Protein AF-K1XU33-F1 (afdb_monomer)

Nearest PDB structures (foldseek):
  3gw4-assembly1_A  TM=5.368E-01  e=1.038E-03  Deinococcus radiodurans R1 = ATCC 13939 = DSM 20539
  2dba-assembly1_A  TM=6.357E-01  e=1.363E-02  Homo sapiens
  8rsv-assembly2_B  TM=5.262E-01  e=7.711E-02  Bacillus phage phi3T
  7dkh-assembly2_E  TM=4.899E-01  e=1.204E-01  Saccharomyces cerevisiae S288C
  9e8q-assembly1_X  TM=5.279E-01  e=3.406E-01  Homo sapiens

Sequence (150 aa):
MNNYTESKKYFKEALKIKDITTYFRWKTLFYLSSICKSENKKNNVYTKLEERELKKKKNKSDGLYTREASEMIYRMGSIYKLNKNYKKARAAFELLLNESSNMDIIDGVCFHLGEICFILNNFVAAKQYFKQCLKHNPEHNKALELLNRC

Structure (mmCIF, N/CA/C/O backbone):
data_AF-K1XU33-F1
#
_entry.id   AF-K1XU33-F1
#
loop_
_atom_site.group_PDB
_atom_site.id
_atom_site.type_symbol
_atom_site.label_atom_id
_atom_site.label_alt_id
_atom_site.label_comp_id
_atom_site.label_asym_id
_atom_site.label_entity_id
_atom_site.label_seq_id
_atom_site.pdbx_PDB_ins_code
_atom_site.Cartn_x
_atom_site.Cartn_y
_atom_site.Cartn_z
_atom_site.occupancy
_atom_site.B_iso_or_equiv
_atom_site.auth_seq_id
_atom_site.auth_comp_id
_atom_site.auth_asym_id
_atom_site.auth_atom_id
_atom_site.pdbx_PDB_model_num
ATOM 1 N N . MET A 1 1 ? 25.659 17.319 1.777 1.00 45.59 1 MET A N 1
ATOM 2 C CA . MET A 1 1 ? 24.907 17.671 0.548 1.00 45.59 1 MET A CA 1
ATOM 3 C C . MET A 1 1 ? 25.310 16.873 -0.713 1.00 45.59 1 MET A C 1
ATOM 5 O O . MET A 1 1 ? 24.674 17.076 -1.735 1.00 45.59 1 MET A O 1
ATOM 9 N N . ASN A 1 2 ? 26.237 15.896 -0.663 1.00 52.75 2 ASN A N 1
ATOM 10 C CA . ASN A 1 2 ? 26.773 15.215 -1.867 1.00 52.75 2 ASN A CA 1
ATOM 11 C C . ASN A 1 2 ? 26.164 13.847 -2.248 1.00 52.75 2 ASN A C 1
ATOM 13 O O . ASN A 1 2 ? 26.495 13.318 -3.299 1.00 52.75 2 ASN A O 1
ATOM 17 N N . ASN A 1 3 ? 25.270 13.257 -1.448 1.00 57.12 3 ASN A N 1
ATOM 18 C CA . ASN A 1 3 ? 24.877 11.852 -1.661 1.00 57.12 3 ASN A CA 1
ATOM 19 C C . ASN A 1 3 ? 23.801 11.654 -2.759 1.00 57.12 3 ASN A C 1
ATOM 21 O O . ASN A 1 3 ? 23.720 10.610 -3.407 1.00 57.12 3 ASN A O 1
ATOM 25 N N . TYR A 1 4 ? 22.965 12.671 -3.005 1.00 60.97 4 TYR A N 1
ATOM 26 C CA . TYR A 1 4 ? 21.831 12.576 -3.938 1.00 60.97 4 TYR A CA 1
ATOM 27 C C . TYR A 1 4 ? 22.231 12.709 -5.411 1.00 60.97 4 TYR A C 1
ATOM 29 O O . TYR A 1 4 ? 21.635 12.061 -6.271 1.00 60.97 4 TYR A O 1
ATOM 37 N N . THR A 1 5 ? 23.237 13.529 -5.713 1.00 64.00 5 THR A N 1
ATOM 38 C CA . THR A 1 5 ? 23.755 13.743 -7.072 1.00 64.00 5 THR A CA 1
ATOM 39 C C . THR A 1 5 ? 24.447 12.495 -7.609 1.00 64.00 5 THR A C 1
ATOM 41 O O . THR A 1 5 ? 24.214 12.112 -8.757 1.00 64.00 5 THR A O 1
ATOM 44 N N . GLU A 1 6 ? 25.221 11.815 -6.765 1.00 70.12 6 GLU A N 1
ATOM 45 C CA . GLU A 1 6 ? 25.897 10.569 -7.120 1.00 70.12 6 GLU A CA 1
ATOM 46 C C . GLU A 1 6 ? 24.906 9.411 -7.274 1.00 70.12 6 GLU A C 1
ATOM 48 O O . GLU A 1 6 ? 24.864 8.767 -8.322 1.00 70.12 6 GLU A O 1
ATOM 53 N N . SER A 1 7 ? 23.998 9.237 -6.304 1.00 71.12 7 SER A N 1
ATOM 54 C CA . SER A 1 7 ? 22.915 8.244 -6.375 1.00 71.12 7 SER A CA 1
ATOM 55 C C . SER A 1 7 ? 22.093 8.387 -7.663 1.00 71.12 7 SER A C 1
ATOM 57 O O . SER A 1 7 ? 21.806 7.412 -8.357 1.00 71.12 7 SER A O 1
ATOM 59 N N . LYS A 1 8 ? 21.768 9.627 -8.050 1.00 75.00 8 LYS A N 1
ATOM 60 C CA . LYS A 1 8 ? 21.049 9.932 -9.294 1.00 75.00 8 LYS A CA 1
ATOM 61 C C . LYS A 1 8 ? 21.824 9.511 -10.543 1.00 75.00 8 LYS A C 1
ATOM 63 O O . LYS A 1 8 ? 21.199 9.063 -11.503 1.00 75.00 8 LYS A O 1
ATOM 68 N N . LYS A 1 9 ? 23.153 9.656 -10.558 1.00 78.56 9 LYS A N 1
ATOM 69 C CA . LYS A 1 9 ? 24.004 9.205 -11.669 1.00 78.56 9 LYS A CA 1
ATOM 70 C C . LYS A 1 9 ? 23.933 7.683 -11.805 1.00 78.56 9 LYS A C 1
ATOM 72 O O . LYS A 1 9 ? 23.611 7.209 -12.891 1.00 78.56 9 LYS A O 1
ATOM 77 N N . TYR A 1 10 ? 24.109 6.941 -10.711 1.00 78.62 10 TYR A N 1
ATOM 78 C CA . TYR A 1 10 ? 24.035 5.474 -10.725 1.00 78.62 10 TYR A CA 1
ATOM 79 C C . TYR A 1 10 ? 22.675 4.957 -11.199 1.00 78.62 10 TYR A C 1
ATOM 81 O O . TYR A 1 10 ? 22.613 4.068 -12.044 1.00 78.62 10 TYR A O 1
ATOM 89 N N . PHE A 1 11 ? 21.576 5.566 -10.748 1.00 80.38 11 PHE A N 1
ATOM 90 C CA . PHE A 1 11 ? 20.245 5.193 -11.226 1.00 80.38 11 PHE A CA 1
ATOM 91 C C . PHE A 1 11 ? 20.043 5.493 -12.721 1.00 80.38 11 PHE A C 1
ATOM 93 O O . PHE A 1 11 ? 19.434 4.701 -13.436 1.00 80.38 11 PHE A O 1
ATOM 100 N N . LYS A 1 12 ? 20.570 6.610 -13.241 1.00 80.31 12 LYS A N 1
ATOM 101 C CA . LYS A 1 12 ? 20.502 6.886 -14.686 1.00 80.31 12 LYS A CA 1
ATOM 102 C C . LYS A 1 12 ? 21.286 5.864 -15.505 1.00 80.31 12 LYS A C 1
ATOM 104 O O . LYS A 1 12 ? 20.793 5.448 -16.548 1.00 80.31 12 LYS A O 1
ATOM 109 N N . GLU A 1 13 ? 22.470 5.468 -15.045 1.00 82.06 13 GLU A N 1
ATOM 110 C CA . GLU A 1 13 ? 23.269 4.432 -15.711 1.00 82.06 13 GLU A CA 1
ATOM 111 C C . GLU A 1 13 ? 22.575 3.065 -15.652 1.00 82.06 13 GLU A C 1
ATOM 113 O O . GLU A 1 13 ? 22.504 2.377 -16.667 1.00 82.06 13 GLU A O 1
ATOM 118 N N . ALA A 1 14 ? 21.948 2.713 -14.524 1.00 80.38 14 ALA A N 1
ATOM 119 C CA . ALA A 1 14 ? 21.186 1.471 -14.400 1.00 80.38 14 ALA A CA 1
ATOM 120 C C . ALA A 1 14 ? 20.058 1.364 -15.446 1.00 80.38 14 ALA A C 1
ATOM 122 O O . ALA A 1 14 ? 19.839 0.294 -16.007 1.00 80.38 14 ALA A O 1
ATOM 123 N N . LEU A 1 15 ? 19.387 2.472 -15.797 1.00 79.06 15 LEU A N 1
ATOM 124 C CA . LEU A 1 15 ? 18.358 2.471 -16.851 1.00 79.06 15 LEU A CA 1
ATOM 125 C C . LEU A 1 15 ? 18.887 2.186 -18.263 1.00 79.06 15 LEU A C 1
ATOM 127 O O . LEU A 1 15 ? 18.072 1.854 -19.134 1.00 79.06 15 LEU A O 1
ATOM 131 N N . LYS A 1 16 ? 20.197 2.344 -18.498 1.00 81.00 16 LYS A N 1
ATOM 132 C CA . LYS A 1 16 ? 20.850 2.057 -19.785 1.00 81.00 16 LYS A CA 1
ATOM 133 C C . LYS A 1 16 ? 21.214 0.581 -19.950 1.00 81.00 16 LYS A C 1
ATOM 135 O O . LYS A 1 16 ? 21.508 0.166 -21.067 1.00 81.00 16 LYS A O 1
ATOM 140 N N . ILE A 1 17 ? 21.200 -0.203 -18.871 1.00 83.75 17 ILE A N 1
ATOM 141 C CA . ILE A 1 17 ? 21.479 -1.640 -18.924 1.00 83.75 17 ILE A CA 1
ATOM 142 C C . ILE A 1 17 ? 20.386 -2.314 -19.762 1.00 83.75 17 ILE A C 1
ATOM 144 O O . ILE A 1 17 ? 19.199 -2.193 -19.456 1.00 83.75 17 ILE A O 1
ATOM 148 N N . LYS A 1 18 ? 20.796 -3.007 -20.832 1.00 72.94 18 LYS A N 1
ATOM 149 C CA . LYS A 1 18 ? 19.899 -3.590 -21.843 1.00 72.94 18 LYS A CA 1
ATOM 150 C C . LYS A 1 18 ? 18.947 -4.636 -21.249 1.00 72.94 18 LYS A C 1
ATOM 152 O O . LYS A 1 18 ? 17.766 -4.627 -21.578 1.00 72.94 18 LYS A O 1
ATOM 157 N N . ASP A 1 19 ? 19.444 -5.424 -20.297 1.00 77.56 19 ASP A N 1
ATOM 158 C CA . ASP A 1 19 ? 18.712 -6.515 -19.639 1.00 77.56 19 ASP A CA 1
ATOM 159 C C . ASP A 1 19 ? 18.255 -6.153 -18.218 1.00 77.56 19 ASP A C 1
ATOM 161 O O . ASP A 1 19 ? 18.102 -7.012 -17.347 1.00 77.56 19 ASP A O 1
ATOM 165 N N . ILE A 1 20 ? 18.045 -4.860 -17.940 1.00 78.06 20 ILE A N 1
ATOM 166 C CA . ILE A 1 20 ? 17.498 -4.462 -16.645 1.00 78.06 20 ILE A CA 1
ATOM 167 C C . ILE A 1 20 ? 16.102 -5.065 -16.473 1.00 78.06 20 ILE A C 1
ATOM 169 O O . ILE A 1 20 ? 15.173 -4.770 -17.229 1.00 78.06 20 ILE A O 1
ATOM 173 N N . THR A 1 21 ? 15.945 -5.906 -15.450 1.00 76.00 21 THR A N 1
ATOM 174 C CA . THR A 1 21 ? 14.640 -6.510 -15.158 1.00 76.00 21 THR A CA 1
ATOM 175 C C . THR A 1 21 ? 13.587 -5.424 -14.956 1.00 76.00 21 THR A C 1
ATOM 177 O O . THR A 1 21 ? 13.876 -4.325 -14.468 1.00 76.00 21 THR A O 1
ATOM 180 N N . THR A 1 22 ? 12.334 -5.737 -15.277 1.00 68.94 22 THR A N 1
ATOM 181 C CA . THR A 1 22 ? 11.228 -4.791 -15.106 1.00 68.94 22 THR A CA 1
ATOM 182 C C . THR A 1 22 ? 11.138 -4.270 -13.670 1.00 68.94 22 THR A C 1
ATOM 184 O O . THR A 1 22 ? 10.929 -3.074 -13.478 1.00 68.94 22 THR A O 1
ATOM 187 N N . TYR A 1 23 ? 11.392 -5.131 -12.677 1.00 67.44 23 TYR A N 1
ATOM 188 C CA . TYR A 1 23 ? 11.496 -4.756 -11.264 1.00 67.44 23 TYR A CA 1
ATOM 189 C C . TYR A 1 23 ? 12.546 -3.662 -11.033 1.00 67.44 23 TYR A C 1
ATOM 191 O O . TYR A 1 23 ? 12.242 -2.590 -10.503 1.00 67.44 23 TYR A O 1
ATOM 199 N N . PHE A 1 24 ? 13.788 -3.910 -11.463 1.00 69.31 24 PHE A N 1
ATOM 200 C CA . PHE A 1 24 ? 14.888 -2.968 -11.269 1.00 69.31 24 PHE A CA 1
ATOM 201 C C . PHE A 1 24 ? 14.671 -1.681 -12.059 1.00 69.31 24 PHE A C 1
ATOM 203 O O . PHE A 1 24 ? 14.986 -0.605 -11.552 1.00 69.31 24 PHE A O 1
ATOM 210 N N . ARG A 1 25 ? 14.065 -1.751 -13.247 1.00 77.50 25 ARG A N 1
ATOM 211 C CA . ARG A 1 25 ? 13.732 -0.575 -14.056 1.00 77.50 25 ARG A CA 1
ATOM 212 C C . ARG A 1 25 ? 12.724 0.322 -13.341 1.00 77.50 25 ARG A C 1
ATOM 214 O O . ARG A 1 25 ? 12.958 1.522 -13.221 1.00 77.50 25 ARG A O 1
ATOM 221 N N . TRP A 1 26 ? 11.656 -0.264 -12.806 1.00 69.81 26 TRP A N 1
ATOM 222 C CA . TRP A 1 26 ? 10.629 0.438 -12.034 1.00 69.81 26 TRP A CA 1
ATOM 223 C C . TRP A 1 26 ? 11.173 1.063 -10.758 1.00 69.81 26 TRP A C 1
ATOM 225 O O . TRP A 1 26 ? 10.960 2.245 -10.500 1.00 69.81 26 TRP A O 1
ATOM 235 N N . LYS A 1 27 ? 11.946 0.293 -9.993 1.00 70.62 27 LYS A N 1
ATOM 236 C CA . LYS A 1 27 ? 12.602 0.767 -8.772 1.00 70.62 27 LYS A CA 1
ATOM 237 C C . LYS A 1 27 ? 13.557 1.931 -9.060 1.00 70.62 27 LYS A C 1
ATOM 239 O O . LYS A 1 27 ? 13.587 2.916 -8.329 1.00 70.62 27 LYS A O 1
ATOM 244 N N . THR A 1 28 ? 14.293 1.848 -10.163 1.00 75.94 28 THR A N 1
ATOM 245 C CA . THR A 1 28 ? 15.198 2.908 -10.619 1.00 75.94 28 THR A CA 1
ATOM 246 C C . THR A 1 28 ? 14.442 4.173 -11.032 1.00 75.94 28 THR A C 1
ATOM 248 O O . THR A 1 28 ? 14.813 5.271 -10.613 1.00 75.94 28 THR A O 1
ATOM 251 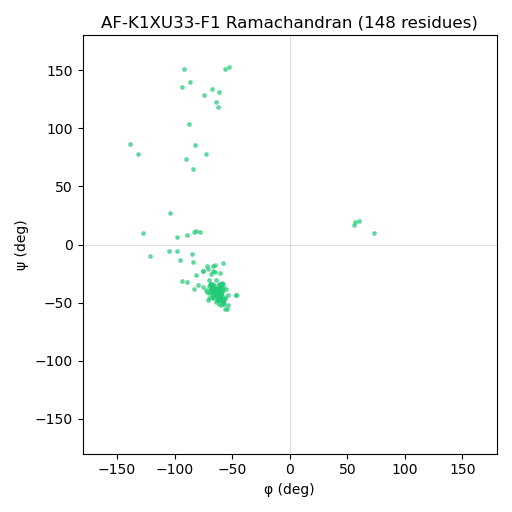N N . LEU A 1 29 ? 13.353 4.037 -11.799 1.00 78.56 29 LEU A N 1
ATOM 252 C CA . LEU A 1 29 ? 12.472 5.158 -12.147 1.00 78.56 29 LEU A CA 1
ATOM 253 C C . LEU A 1 29 ? 11.880 5.817 -10.891 1.00 78.56 29 LEU A C 1
ATOM 255 O O . LEU A 1 29 ? 11.967 7.039 -10.766 1.00 78.56 29 LEU A O 1
ATOM 259 N N . PHE A 1 30 ? 11.429 5.014 -9.925 1.00 73.50 30 PHE A N 1
ATOM 260 C CA . PHE A 1 30 ? 10.903 5.457 -8.630 1.00 73.50 30 PHE A CA 1
ATOM 261 C C . PHE A 1 30 ? 11.892 6.294 -7.828 1.00 73.50 30 PHE A C 1
ATOM 263 O O . PHE A 1 30 ? 11.555 7.384 -7.341 1.00 73.50 30 PHE A O 1
ATOM 270 N N . TYR A 1 31 ? 13.127 5.814 -7.681 1.00 75.31 31 TYR A N 1
ATOM 271 C CA . TYR A 1 31 ? 14.139 6.561 -6.945 1.00 75.31 31 TYR A CA 1
ATOM 272 C C . TYR A 1 31 ? 14.521 7.848 -7.676 1.00 75.31 31 TYR A C 1
ATOM 274 O O . TYR A 1 31 ? 14.605 8.900 -7.044 1.00 75.31 31 TYR A O 1
ATOM 282 N N . LEU A 1 32 ? 14.635 7.827 -9.006 1.00 75.81 32 LEU A N 1
ATOM 283 C CA . LEU A 1 32 ? 14.881 9.037 -9.799 1.00 75.81 32 LEU A CA 1
ATOM 284 C C . LEU A 1 32 ? 13.727 10.049 -9.717 1.00 75.81 32 LEU A C 1
ATOM 286 O O . LEU A 1 32 ? 13.964 11.259 -9.632 1.00 75.81 32 LEU A O 1
ATOM 290 N N . SER A 1 33 ? 12.485 9.565 -9.720 1.00 72.06 33 SER A N 1
ATOM 291 C CA . SER A 1 33 ? 11.254 10.339 -9.538 1.00 72.06 33 SER A CA 1
ATOM 292 C C . SER A 1 33 ? 11.244 11.031 -8.172 1.00 72.06 33 SER A C 1
ATOM 294 O O . SER A 1 33 ? 11.000 12.239 -8.082 1.00 72.06 33 SER A O 1
ATOM 296 N N . SER A 1 34 ? 11.613 10.297 -7.120 1.00 68.31 34 SER A N 1
ATOM 297 C CA . SER A 1 34 ? 11.713 10.799 -5.747 1.00 68.31 34 SER A CA 1
ATOM 298 C C . SER A 1 34 ? 12.838 11.829 -5.571 1.00 68.31 34 SER A C 1
ATOM 300 O O . SER A 1 34 ? 12.578 12.911 -5.046 1.00 68.31 34 SER A O 1
ATOM 302 N N . ILE A 1 35 ? 14.043 11.559 -6.094 1.00 71.81 35 ILE A N 1
ATOM 303 C CA . ILE A 1 35 ? 15.209 12.460 -6.000 1.00 71.81 35 ILE A CA 1
ATOM 304 C C . ILE A 1 35 ? 14.958 13.791 -6.727 1.00 71.81 35 ILE A C 1
ATOM 306 O O . ILE A 1 35 ? 15.259 14.864 -6.208 1.00 71.81 35 ILE A O 1
ATOM 310 N N . CYS A 1 36 ? 14.370 13.778 -7.925 1.00 66.38 36 CYS A N 1
ATOM 311 C CA . CYS A 1 36 ? 14.122 15.042 -8.632 1.00 66.38 36 CYS A CA 1
ATOM 312 C C . CYS A 1 36 ? 12.945 15.835 -8.041 1.00 66.38 36 CYS A C 1
ATOM 314 O O . CYS A 1 36 ? 12.885 17.049 -8.226 1.00 66.38 36 CYS A O 1
ATOM 316 N N . LYS A 1 37 ? 12.006 15.182 -7.339 1.00 64.19 37 LYS A N 1
ATOM 317 C 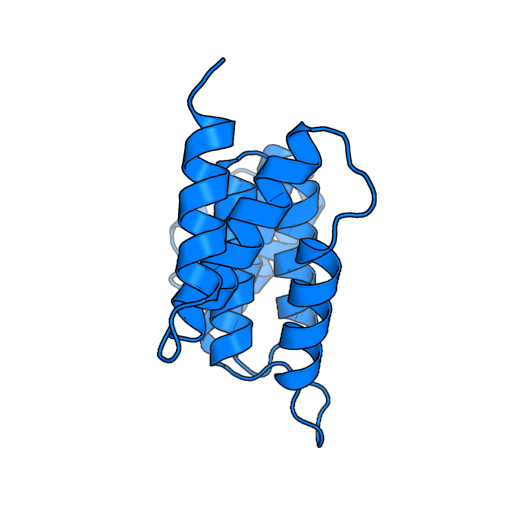CA . LYS A 1 37 ? 10.937 15.886 -6.614 1.00 64.19 37 LYS A CA 1
ATOM 318 C C . LYS A 1 37 ? 11.482 16.628 -5.391 1.00 64.19 37 LYS A C 1
ATOM 320 O O . LYS A 1 37 ? 11.023 17.739 -5.148 1.00 64.19 37 LYS A O 1
ATOM 325 N N . SER A 1 38 ? 12.484 16.090 -4.682 1.00 63.53 38 SER A N 1
ATOM 326 C CA . SER A 1 38 ? 13.206 16.854 -3.645 1.00 63.53 38 SER A CA 1
ATOM 327 C C . SER A 1 38 ? 13.985 18.048 -4.211 1.00 63.53 38 SER A C 1
ATOM 329 O O . SER A 1 38 ? 14.180 19.028 -3.507 1.00 63.53 38 SER A O 1
ATOM 331 N N . GLU A 1 39 ? 14.347 18.025 -5.499 1.00 65.06 39 GLU A N 1
ATOM 332 C CA . GLU A 1 39 ? 14.919 19.178 -6.219 1.00 65.06 39 GLU A CA 1
ATOM 333 C C . GLU A 1 39 ? 13.848 20.179 -6.719 1.00 65.06 39 GLU A C 1
ATOM 335 O O . GLU A 1 39 ? 14.145 21.037 -7.547 1.00 65.06 39 GLU A O 1
ATOM 340 N N . ASN A 1 40 ? 12.591 20.061 -6.269 1.00 57.91 40 ASN A N 1
ATOM 341 C CA . ASN A 1 40 ? 11.464 20.936 -6.622 1.00 57.91 40 ASN A CA 1
ATOM 342 C C . ASN A 1 40 ? 11.105 20.979 -8.127 1.00 57.91 40 ASN A C 1
ATOM 344 O O . ASN A 1 40 ? 10.406 21.877 -8.600 1.00 57.91 40 ASN A O 1
ATOM 348 N N . LYS A 1 41 ? 11.526 19.972 -8.905 1.00 57.25 41 LYS A N 1
ATOM 349 C CA . LYS A 1 41 ? 11.161 19.834 -10.323 1.00 57.25 41 LYS A CA 1
ATOM 350 C C . LYS A 1 41 ? 9.783 19.184 -10.433 1.00 57.25 41 LYS A C 1
ATOM 352 O O . LYS A 1 41 ? 9.665 17.965 -10.560 1.00 57.25 41 LYS A O 1
ATOM 357 N N . LYS A 1 42 ? 8.730 20.009 -10.366 1.00 47.00 42 LYS A N 1
ATOM 358 C CA . LYS A 1 42 ? 7.311 19.589 -10.346 1.00 47.00 42 LYS A CA 1
ATOM 359 C C . LYS A 1 42 ? 6.858 18.747 -11.554 1.00 47.00 42 LYS A C 1
ATOM 361 O O . LYS A 1 42 ? 5.854 18.059 -11.436 1.00 47.00 42 LYS A O 1
ATOM 366 N N . ASN A 1 43 ? 7.614 18.718 -12.654 1.00 52.09 43 ASN A N 1
ATOM 367 C CA . ASN A 1 43 ? 7.333 17.918 -1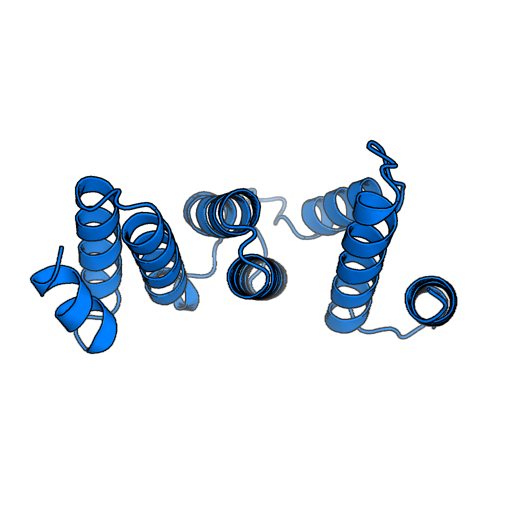3.853 1.00 52.09 43 ASN A CA 1
ATOM 368 C C . ASN A 1 43 ? 8.575 17.151 -14.306 1.00 52.09 43 ASN A C 1
ATOM 370 O O . ASN A 1 43 ? 9.278 17.536 -15.239 1.00 52.09 43 ASN A O 1
ATOM 374 N N . ASN A 1 44 ? 8.873 16.062 -13.612 1.00 64.50 44 ASN A N 1
ATOM 375 C CA . ASN A 1 44 ? 10.050 15.268 -13.903 1.00 64.50 44 ASN A CA 1
ATOM 376 C C . ASN A 1 44 ? 9.768 14.224 -14.999 1.00 64.50 44 ASN A C 1
ATOM 378 O O . ASN A 1 44 ? 8.723 13.573 -15.016 1.00 64.50 44 ASN A O 1
ATOM 382 N N . VAL A 1 45 ? 10.718 14.031 -15.911 1.00 66.75 45 VAL A N 1
ATOM 383 C CA . VAL A 1 45 ? 10.625 13.054 -17.008 1.00 66.75 45 VAL A CA 1
ATOM 384 C C . VAL A 1 45 ? 10.407 11.634 -16.470 1.00 66.75 45 VAL A C 1
ATOM 386 O O . VAL A 1 45 ? 9.655 10.867 -17.062 1.00 66.75 45 VAL A O 1
ATOM 389 N N . TYR A 1 46 ? 10.974 11.303 -15.305 1.00 68.56 46 TYR A N 1
ATOM 390 C CA . TYR A 1 46 ? 10.848 9.967 -14.713 1.00 68.56 46 TYR A CA 1
ATOM 391 C C . TYR A 1 46 ? 9.421 9.636 -14.256 1.00 68.56 46 TYR A C 1
ATOM 393 O O . TYR A 1 46 ? 8.989 8.514 -14.477 1.00 68.56 46 TYR A O 1
ATOM 401 N N . THR A 1 47 ? 8.643 10.611 -13.764 1.00 64.06 47 THR A N 1
ATOM 402 C CA . THR A 1 47 ? 7.209 10.406 -13.469 1.00 64.06 47 THR A CA 1
ATOM 403 C C . THR A 1 47 ? 6.399 10.054 -14.717 1.00 64.06 47 THR A C 1
ATOM 405 O O . THR A 1 47 ? 5.575 9.149 -14.690 1.00 64.06 47 THR A O 1
ATOM 408 N N . LYS A 1 48 ? 6.671 10.717 -15.849 1.00 68.38 48 LYS A N 1
ATOM 409 C CA . LYS A 1 48 ? 5.989 10.411 -17.118 1.00 68.38 48 LYS A CA 1
ATOM 410 C C . LYS A 1 48 ? 6.379 9.032 -17.658 1.00 68.38 48 LYS A C 1
ATOM 412 O O . LYS A 1 48 ? 5.572 8.361 -18.296 1.00 68.38 48 LYS A O 1
ATOM 417 N N . LEU A 1 49 ? 7.626 8.620 -17.426 1.00 67.38 49 LEU A N 1
ATOM 418 C CA . LEU A 1 49 ? 8.110 7.295 -17.807 1.00 67.38 49 LEU A CA 1
ATOM 419 C C . LEU A 1 49 ? 7.476 6.196 -16.947 1.00 67.38 49 LEU A C 1
ATOM 421 O O . LEU A 1 49 ? 7.058 5.192 -17.512 1.00 67.38 49 LEU A O 1
ATOM 425 N N . GLU A 1 50 ? 7.331 6.406 -15.635 1.00 68.94 50 GLU A N 1
ATOM 426 C CA . GLU A 1 50 ? 6.572 5.509 -14.746 1.00 68.94 50 GLU A CA 1
ATOM 427 C C . GLU A 1 50 ? 5.146 5.306 -15.272 1.00 68.94 50 GLU A C 1
ATOM 429 O O . GLU A 1 50 ? 4.746 4.186 -15.576 1.00 68.94 50 GLU A O 1
ATOM 434 N N . GLU A 1 51 ? 4.397 6.389 -15.481 1.00 67.44 51 GLU A N 1
ATOM 435 C CA . GLU A 1 51 ? 3.012 6.323 -15.966 1.00 67.44 51 GLU A CA 1
ATOM 436 C C . GLU A 1 51 ? 2.887 5.600 -17.316 1.00 67.44 51 GLU A C 1
ATOM 438 O O . GLU A 1 51 ? 1.956 4.821 -17.536 1.00 67.44 51 GLU A O 1
ATOM 443 N N . ARG A 1 52 ? 3.839 5.825 -18.231 1.00 72.44 52 ARG A N 1
ATOM 444 C CA . ARG A 1 52 ? 3.859 5.168 -19.543 1.00 72.44 52 ARG A CA 1
ATOM 445 C C . ARG A 1 52 ? 4.112 3.667 -19.431 1.00 72.44 52 ARG A C 1
ATOM 447 O O . ARG A 1 52 ? 3.485 2.901 -20.159 1.00 72.44 52 ARG A O 1
ATOM 454 N N . GLU A 1 53 ? 5.017 3.246 -18.554 1.00 71.56 53 GLU A N 1
ATOM 455 C CA . GLU A 1 53 ? 5.282 1.825 -18.312 1.00 71.56 53 GLU A CA 1
ATOM 456 C C . GLU A 1 53 ? 4.089 1.146 -17.628 1.00 71.56 53 GLU A C 1
ATOM 458 O O . GLU A 1 53 ? 3.765 0.006 -17.957 1.00 71.56 53 GLU A O 1
ATOM 463 N N . LEU A 1 54 ? 3.376 1.859 -16.749 1.00 68.50 54 LEU A N 1
ATOM 464 C CA . LEU A 1 54 ? 2.208 1.315 -16.057 1.00 68.50 54 LEU A CA 1
ATOM 465 C C . LEU A 1 54 ? 1.068 1.064 -17.050 1.00 68.50 54 LEU A C 1
ATOM 467 O O . LEU A 1 54 ? 0.479 -0.013 -17.070 1.00 68.50 54 LEU A O 1
ATOM 471 N N . LYS A 1 55 ? 0.823 2.028 -17.949 1.00 69.81 55 LYS A N 1
ATOM 472 C CA . LYS A 1 55 ? -0.182 1.910 -19.018 1.00 69.81 55 LYS A CA 1
ATOM 473 C C . LYS A 1 55 ? 0.075 0.733 -19.956 1.00 69.81 55 LYS A C 1
ATOM 475 O O . LYS A 1 55 ? -0.878 0.123 -20.422 1.00 69.81 55 LYS A O 1
ATOM 480 N N . LYS A 1 56 ? 1.339 0.391 -20.229 1.00 69.88 56 LYS A N 1
ATOM 481 C CA . LYS A 1 56 ? 1.683 -0.785 -21.051 1.00 69.88 56 LYS A CA 1
ATOM 482 C C . LYS A 1 56 ? 1.351 -2.109 -20.366 1.00 69.88 56 LYS A C 1
ATOM 484 O O . LYS A 1 56 ? 1.167 -3.103 -21.056 1.00 69.88 56 LYS A O 1
ATOM 489 N N . LYS A 1 57 ? 1.315 -2.120 -19.031 1.00 68.38 57 LYS A N 1
ATOM 490 C CA . LYS A 1 57 ? 1.041 -3.303 -18.209 1.00 68.38 57 LYS A CA 1
ATOM 491 C C . LYS A 1 57 ? -0.412 -3.412 -17.742 1.00 68.38 57 LYS A C 1
ATOM 493 O O . LYS A 1 57 ? -0.715 -4.319 -16.963 1.00 68.38 57 LYS A O 1
ATOM 498 N N . LYS A 1 58 ? -1.295 -2.526 -18.215 1.00 67.94 58 LYS A N 1
ATOM 499 C CA . LYS A 1 58 ? -2.735 -2.782 -18.193 1.00 67.94 58 LYS A CA 1
ATOM 500 C C . LYS A 1 58 ? -3.071 -3.802 -19.273 1.00 67.94 58 LYS A C 1
ATOM 502 O O . LYS A 1 58 ? -2.698 -3.634 -20.435 1.00 67.94 58 LYS A O 1
ATOM 507 N N . ASN A 1 59 ? -3.782 -4.845 -18.883 1.00 60.38 59 ASN A N 1
ATOM 508 C CA . ASN A 1 59 ? -4.387 -5.786 -19.803 1.00 60.38 59 ASN A CA 1
ATOM 509 C C . ASN A 1 59 ? -5.390 -5.036 -20.688 1.00 60.38 59 ASN A C 1
ATOM 511 O O . ASN A 1 59 ? -6.212 -4.252 -20.214 1.00 60.38 59 ASN A O 1
ATOM 515 N N . LYS A 1 60 ? -5.302 -5.244 -22.005 1.00 59.00 60 LYS A N 1
ATOM 516 C CA . LYS A 1 60 ? -6.141 -4.525 -22.979 1.00 59.00 60 LYS A CA 1
ATOM 517 C C . LYS A 1 60 ? -7.610 -4.959 -22.951 1.00 59.00 60 LYS A C 1
ATOM 519 O O . LYS A 1 60 ? -8.449 -4.216 -23.441 1.00 59.00 60 LYS A O 1
ATOM 524 N N . SER A 1 61 ? -7.897 -6.152 -22.431 1.00 58.22 61 SER A N 1
ATOM 525 C CA . SER A 1 61 ? -9.228 -6.766 -22.416 1.00 58.22 61 SER A CA 1
ATOM 526 C C . SER A 1 61 ? -10.107 -6.290 -21.261 1.00 58.22 61 SER A C 1
ATOM 528 O O . SER A 1 61 ? -11.302 -6.108 -21.450 1.00 58.22 61 SER A O 1
ATOM 530 N N . ASP A 1 62 ? -9.526 -6.090 -20.080 1.00 65.12 62 ASP A N 1
ATOM 531 C CA . ASP A 1 62 ? -10.236 -5.760 -18.835 1.00 65.12 62 ASP A CA 1
ATOM 532 C C . ASP A 1 62 ? -9.770 -4.424 -18.220 1.00 65.12 62 ASP A C 1
ATOM 534 O O . ASP A 1 62 ? -10.406 -3.903 -17.308 1.00 65.12 62 ASP A O 1
ATOM 538 N N . GLY A 1 63 ? -8.683 -3.831 -18.728 1.00 66.31 63 GLY A N 1
ATOM 539 C CA . GLY A 1 63 ? -8.127 -2.576 -18.225 1.00 66.31 63 GLY A CA 1
ATOM 540 C C . GLY A 1 63 ? -7.418 -2.698 -16.873 1.00 66.31 63 GLY A C 1
ATOM 541 O O . GLY A 1 63 ? -7.065 -1.665 -16.297 1.00 66.31 63 GLY A O 1
ATOM 542 N N . LEU A 1 64 ? -7.189 -3.919 -16.374 1.00 75.56 64 LEU A N 1
ATOM 543 C CA . LEU A 1 64 ? -6.583 -4.182 -15.067 1.00 75.56 64 LEU A CA 1
ATOM 544 C C . LEU A 1 64 ? -5.062 -4.322 -15.164 1.00 75.56 64 LEU A C 1
ATOM 546 O O . LEU A 1 64 ? -4.513 -4.748 -16.182 1.00 75.56 64 LEU A O 1
ATOM 550 N N . TYR A 1 65 ? -4.348 -3.973 -14.097 1.00 76.56 65 TYR A N 1
ATOM 551 C CA . TYR A 1 65 ? -2.917 -4.228 -13.998 1.00 76.56 65 TYR A CA 1
ATOM 552 C C . TYR A 1 65 ? -2.644 -5.726 -13.906 1.00 76.56 65 TYR A C 1
ATOM 554 O O . TYR A 1 65 ? -3.245 -6.442 -13.106 1.00 76.56 65 TYR A O 1
ATOM 562 N N . THR A 1 66 ? -1.671 -6.176 -14.700 1.00 79.88 66 THR A N 1
ATOM 563 C CA . THR A 1 66 ? -1.075 -7.511 -14.556 1.00 79.88 66 THR A CA 1
ATOM 564 C C . THR A 1 66 ? -0.591 -7.751 -13.124 1.00 79.88 66 THR A C 1
ATOM 566 O O . THR A 1 66 ? -0.157 -6.819 -12.444 1.00 79.88 66 THR A O 1
ATOM 569 N N . ARG A 1 67 ? -0.560 -9.019 -12.692 1.00 81.56 67 ARG A N 1
ATOM 570 C CA . ARG A 1 67 ? -0.074 -9.433 -11.360 1.00 81.56 67 ARG A CA 1
ATOM 571 C C . ARG A 1 67 ? 1.266 -8.790 -10.984 1.00 81.56 67 ARG A C 1
ATOM 573 O O . ARG A 1 67 ? 1.442 -8.300 -9.873 1.00 81.56 67 ARG A O 1
ATOM 580 N N . GLU A 1 68 ? 2.188 -8.746 -11.938 1.00 78.19 68 GLU A N 1
ATOM 581 C CA . GLU A 1 68 ? 3.515 -8.147 -11.785 1.00 78.19 68 GLU A CA 1
ATOM 582 C C . GLU A 1 68 ? 3.460 -6.630 -11.580 1.00 78.19 68 GLU A C 1
ATOM 584 O O . GLU A 1 68 ? 4.190 -6.090 -10.753 1.00 78.19 68 GLU A O 1
ATOM 589 N N . ALA A 1 69 ? 2.618 -5.925 -12.343 1.00 78.56 69 ALA A N 1
ATOM 590 C CA . ALA A 1 69 ? 2.430 -4.491 -12.169 1.00 78.56 69 ALA A CA 1
ATOM 591 C C . ALA A 1 69 ? 1.776 -4.190 -10.819 1.00 78.56 69 ALA A C 1
ATOM 593 O O . ALA A 1 69 ? 2.231 -3.281 -10.126 1.00 78.56 69 ALA A O 1
ATOM 594 N N . SER A 1 70 ? 0.796 -4.996 -10.404 1.00 83.88 70 SER A N 1
ATOM 595 C CA . SER A 1 70 ? 0.165 -4.861 -9.095 1.00 83.88 70 SER A CA 1
ATOM 596 C C . SER A 1 70 ? 1.171 -5.009 -7.949 1.00 83.88 70 SER A C 1
ATOM 598 O O . SER A 1 70 ? 1.232 -4.164 -7.058 1.00 83.88 70 SER A O 1
ATOM 600 N N . GLU A 1 71 ? 2.041 -6.017 -8.017 1.00 84.38 71 GLU A N 1
ATOM 601 C CA . GLU A 1 71 ? 3.120 -6.225 -7.043 1.00 84.38 71 GLU A CA 1
ATOM 602 C C . GLU A 1 71 ? 4.094 -5.030 -6.987 1.00 84.38 71 GLU A C 1
ATOM 604 O O . GLU A 1 71 ? 4.582 -4.641 -5.921 1.00 84.38 71 GLU A O 1
ATOM 609 N N . MET A 1 72 ? 4.380 -4.401 -8.132 1.00 81.12 72 MET A N 1
ATOM 610 C CA . MET A 1 72 ? 5.252 -3.220 -8.182 1.00 81.12 72 MET A CA 1
ATOM 611 C C . MET A 1 72 ? 4.607 -1.991 -7.559 1.00 81.12 72 MET A C 1
ATOM 613 O O . MET A 1 72 ? 5.245 -1.314 -6.747 1.00 81.12 72 MET A O 1
ATOM 617 N N . ILE A 1 73 ? 3.346 -1.723 -7.892 1.00 83.50 73 ILE A N 1
ATOM 618 C CA . ILE A 1 73 ? 2.585 -0.620 -7.298 1.00 83.50 73 ILE A CA 1
ATOM 619 C C . ILE A 1 73 ? 2.470 -0.829 -5.781 1.00 83.50 73 ILE A C 1
ATOM 621 O O . ILE A 1 73 ? 2.637 0.128 -5.023 1.00 83.50 73 ILE A O 1
ATOM 625 N N . TYR A 1 74 ? 2.286 -2.075 -5.330 1.00 88.12 74 TYR A N 1
ATOM 626 C CA . TYR A 1 74 ? 2.198 -2.416 -3.910 1.00 88.12 74 TYR A CA 1
ATOM 627 C C . TYR A 1 74 ? 3.478 -2.017 -3.179 1.00 88.12 74 TYR A C 1
ATOM 629 O O . TYR A 1 74 ? 3.448 -1.238 -2.225 1.00 88.12 74 TYR A O 1
ATOM 637 N N . ARG A 1 75 ? 4.632 -2.453 -3.698 1.00 84.69 75 ARG A N 1
ATOM 638 C CA . ARG A 1 75 ? 5.946 -2.111 -3.134 1.00 84.69 75 ARG A CA 1
ATOM 639 C C . ARG A 1 75 ? 6.214 -0.610 -3.148 1.00 84.69 75 ARG A C 1
ATOM 641 O O . ARG A 1 75 ? 6.764 -0.089 -2.179 1.00 84.69 75 ARG A O 1
ATOM 648 N N . MET A 1 76 ? 5.821 0.102 -4.206 1.00 81.38 76 MET A N 1
ATOM 649 C CA . MET A 1 76 ? 5.914 1.566 -4.246 1.00 81.38 76 MET A CA 1
ATOM 650 C C . MET A 1 76 ? 5.073 2.212 -3.141 1.00 81.38 76 MET A C 1
ATOM 652 O O . MET A 1 76 ? 5.567 3.101 -2.444 1.00 81.38 76 MET A O 1
ATOM 656 N N . GLY A 1 77 ? 3.836 1.745 -2.949 1.00 86.75 77 GLY A N 1
ATOM 657 C CA . GLY A 1 77 ? 2.962 2.166 -1.856 1.00 86.75 77 GLY A CA 1
ATOM 658 C C . GLY A 1 77 ? 3.618 1.959 -0.491 1.00 86.75 77 GLY A C 1
ATOM 659 O O . GLY A 1 77 ? 3.684 2.895 0.310 1.00 86.75 77 GLY A O 1
ATOM 660 N N . SER A 1 78 ? 4.207 0.782 -0.257 1.00 86.00 78 SER A N 1
ATOM 661 C CA . SER A 1 78 ? 4.926 0.470 0.984 1.00 86.00 78 SER A CA 1
ATOM 662 C C . SER A 1 78 ? 6.130 1.391 1.198 1.00 86.00 78 SER A C 1
ATOM 664 O O . SER A 1 78 ? 6.311 1.909 2.298 1.00 86.00 78 SER A O 1
ATOM 666 N N . ILE A 1 79 ? 6.920 1.674 0.155 1.00 81.19 79 ILE A N 1
ATOM 667 C CA . ILE A 1 79 ? 8.053 2.611 0.250 1.00 81.19 79 ILE A CA 1
ATOM 668 C C . ILE A 1 79 ? 7.562 4.032 0.552 1.00 81.19 79 ILE A C 1
ATOM 670 O O . ILE A 1 79 ? 8.143 4.721 1.392 1.00 81.19 79 ILE A O 1
ATOM 674 N N . TYR A 1 80 ? 6.479 4.490 -0.084 1.00 81.69 80 TYR A N 1
ATOM 675 C CA . TYR A 1 80 ? 5.890 5.788 0.245 1.00 81.69 80 TYR A CA 1
ATOM 676 C C . TYR A 1 80 ? 5.410 5.847 1.696 1.00 81.69 80 TYR A C 1
ATOM 678 O O . TYR A 1 80 ? 5.620 6.873 2.344 1.00 81.69 80 TYR A O 1
ATOM 686 N N . LYS A 1 81 ? 4.832 4.759 2.220 1.00 84.75 81 LYS A N 1
ATOM 687 C CA . LYS A 1 81 ? 4.413 4.658 3.623 1.00 84.75 81 LYS A CA 1
ATOM 688 C C . LYS A 1 81 ? 5.613 4.753 4.569 1.00 84.75 81 LYS A C 1
ATOM 690 O O . LYS A 1 81 ? 5.574 5.550 5.500 1.00 84.75 81 LYS A O 1
ATOM 695 N N . LEU A 1 82 ? 6.692 4.012 4.294 1.00 83.81 82 LEU A N 1
ATOM 696 C CA . LEU A 1 82 ? 7.942 4.060 5.072 1.00 83.81 82 LEU A CA 1
ATOM 697 C C . LEU A 1 82 ? 8.552 5.467 5.091 1.00 83.81 82 LEU A C 1
ATOM 699 O O . LEU A 1 82 ? 8.995 5.945 6.131 1.00 83.81 82 LEU A O 1
ATOM 703 N N . ASN A 1 83 ? 8.481 6.175 3.963 1.00 78.25 83 ASN A N 1
ATOM 704 C CA . ASN A 1 83 ? 8.922 7.565 3.846 1.00 78.25 83 ASN A CA 1
ATOM 705 C C . ASN A 1 83 ? 7.923 8.582 4.434 1.00 78.25 83 ASN A C 1
ATOM 707 O O . ASN A 1 83 ? 8.055 9.780 4.180 1.00 78.25 83 ASN A O 1
ATOM 711 N N . LYS A 1 84 ? 6.893 8.127 5.164 1.00 85.75 84 LYS A N 1
ATOM 712 C CA . LYS A 1 84 ? 5.798 8.937 5.731 1.00 85.75 84 LYS A CA 1
ATOM 713 C C . LYS A 1 84 ? 5.037 9.775 4.694 1.00 85.75 84 LYS A C 1
ATOM 715 O O . LYS A 1 84 ? 4.296 10.694 5.036 1.00 85.75 84 LYS A O 1
ATOM 720 N N . ASN A 1 85 ? 5.172 9.453 3.406 1.00 84.69 85 ASN A N 1
ATOM 721 C CA . ASN A 1 85 ? 4.426 10.088 2.326 1.00 84.69 85 ASN A CA 1
ATOM 722 C C . ASN A 1 85 ? 3.059 9.414 2.177 1.00 84.69 85 ASN A C 1
ATOM 724 O O . ASN A 1 85 ? 2.755 8.773 1.168 1.00 84.69 85 ASN A O 1
ATOM 728 N N . TYR A 1 86 ? 2.236 9.560 3.214 1.00 89.06 86 TYR A N 1
ATOM 729 C CA . TYR A 1 86 ? 0.959 8.864 3.339 1.00 89.06 86 TYR A CA 1
ATOM 730 C C . TYR A 1 86 ? -0.001 9.168 2.189 1.00 89.06 86 TYR A C 1
ATOM 732 O O . TYR A 1 86 ? -0.704 8.273 1.738 1.00 89.06 86 TYR A O 1
ATOM 740 N N . LYS A 1 87 ? 0.026 10.389 1.634 1.00 86.31 87 LYS A N 1
ATOM 741 C CA . LYS A 1 87 ? -0.810 10.766 0.483 1.00 86.31 87 LYS A CA 1
ATOM 742 C C . LYS A 1 87 ? -0.508 9.917 -0.757 1.00 86.31 87 LYS A C 1
ATOM 744 O O . LYS A 1 87 ? -1.431 9.434 -1.403 1.00 86.31 87 LYS A O 1
ATOM 749 N N . LYS A 1 88 ? 0.773 9.727 -1.094 1.00 80.81 88 LYS A N 1
ATOM 750 C CA . LYS A 1 88 ? 1.163 8.902 -2.251 1.00 80.81 88 LYS A CA 1
ATOM 751 C C . LYS A 1 88 ? 1.021 7.414 -1.974 1.00 80.81 88 LYS A C 1
ATOM 753 O O . LYS A 1 88 ? 0.636 6.680 -2.875 1.00 80.81 88 LYS A O 1
ATOM 758 N N . ALA A 1 89 ? 1.320 6.987 -0.748 1.00 87.88 89 ALA A N 1
ATOM 759 C CA . ALA A 1 89 ? 1.113 5.606 -0.332 1.00 87.88 89 ALA A CA 1
ATOM 760 C C . ALA A 1 89 ? -0.358 5.216 -0.505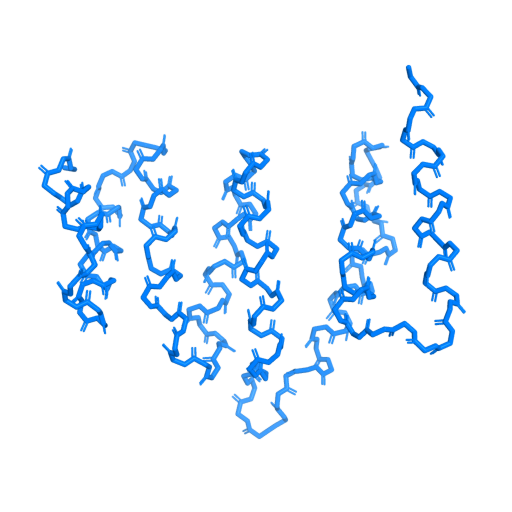 1.00 87.88 89 ALA A C 1
ATOM 762 O O . ALA A 1 89 ? -0.656 4.242 -1.187 1.00 87.88 89 ALA A O 1
ATOM 763 N N . ARG A 1 90 ? -1.269 6.050 0.014 1.00 92.50 90 ARG A N 1
ATOM 764 C CA . ARG A 1 90 ? -2.712 5.853 -0.116 1.00 92.50 90 ARG A CA 1
ATOM 765 C C . ARG A 1 90 ? -3.144 5.795 -1.577 1.00 92.50 90 ARG A C 1
ATOM 767 O O . ARG A 1 90 ? -3.800 4.839 -1.950 1.00 92.50 90 ARG A O 1
ATOM 774 N N . ALA A 1 91 ? -2.694 6.735 -2.411 1.00 86.75 91 ALA A N 1
ATOM 775 C CA . ALA A 1 91 ? -3.024 6.738 -3.838 1.00 86.75 91 ALA A CA 1
ATOM 776 C C . ALA A 1 91 ? -2.556 5.464 -4.570 1.00 86.75 91 ALA A C 1
ATOM 778 O O . ALA A 1 91 ? -3.273 4.951 -5.422 1.00 86.75 91 ALA A O 1
ATOM 779 N N . ALA A 1 92 ? -1.374 4.933 -4.238 1.00 85.81 92 ALA A N 1
ATOM 780 C CA . ALA A 1 92 ? -0.879 3.687 -4.828 1.00 85.81 92 ALA A CA 1
ATOM 781 C C . ALA A 1 92 ? -1.722 2.473 -4.403 1.00 85.81 92 ALA A C 1
ATOM 783 O O . ALA A 1 92 ? -2.034 1.618 -5.225 1.00 85.81 92 ALA A O 1
ATOM 784 N N . PHE A 1 93 ? -2.122 2.411 -3.134 1.00 92.94 93 PHE A N 1
ATOM 785 C CA . PHE A 1 93 ? -2.963 1.330 -2.624 1.00 92.94 93 PHE A CA 1
ATOM 786 C C . PHE A 1 93 ? -4.420 1.431 -3.109 1.00 92.94 93 PHE A C 1
ATOM 788 O O . PHE A 1 93 ? -4.998 0.421 -3.493 1.00 92.94 93 PHE A O 1
ATOM 795 N N . GLU A 1 94 ? -4.995 2.634 -3.186 1.00 91.69 94 GLU A N 1
ATOM 796 C CA . GLU A 1 94 ? -6.315 2.883 -3.792 1.00 91.69 94 GLU A CA 1
ATOM 797 C C . GLU A 1 94 ? -6.330 2.482 -5.274 1.00 91.69 94 GLU A C 1
ATOM 799 O O . GLU A 1 94 ? -7.295 1.888 -5.749 1.00 91.69 94 GLU A O 1
ATOM 804 N N . LEU A 1 95 ? -5.239 2.750 -6.002 1.00 86.94 95 LEU A N 1
ATOM 805 C CA . LEU A 1 95 ? -5.088 2.314 -7.390 1.00 86.94 95 LEU A CA 1
ATOM 806 C C . LEU A 1 95 ? -5.159 0.786 -7.512 1.00 86.94 95 LEU A C 1
ATOM 808 O O . LEU A 1 95 ? -5.815 0.275 -8.413 1.00 86.94 95 LEU A O 1
ATOM 812 N N . LEU A 1 96 ? -4.520 0.055 -6.595 1.00 89.56 96 LEU A N 1
ATOM 813 C CA . LEU A 1 96 ? -4.576 -1.407 -6.575 1.00 89.56 96 LEU A CA 1
ATOM 814 C C . LEU A 1 96 ? -5.956 -1.945 -6.232 1.00 89.56 96 LEU A C 1
ATOM 816 O O . LEU A 1 96 ? -6.381 -2.920 -6.839 1.00 89.56 96 LEU A O 1
ATOM 820 N N . LEU A 1 97 ? -6.655 -1.313 -5.292 1.00 88.88 97 LEU A N 1
ATOM 821 C CA . LEU A 1 97 ? -8.000 -1.734 -4.912 1.00 88.88 97 LEU A CA 1
ATOM 822 C C . LEU A 1 97 ? -8.979 -1.649 -6.098 1.00 88.88 97 LEU A C 1
ATOM 824 O O . LEU A 1 97 ? -9.870 -2.481 -6.220 1.00 88.88 97 LEU A O 1
ATOM 828 N N . ASN A 1 98 ? -8.793 -0.652 -6.968 1.00 84.62 98 ASN A N 1
ATOM 829 C CA . ASN A 1 98 ? -9.699 -0.371 -8.083 1.00 84.62 98 ASN A CA 1
ATOM 830 C C . ASN A 1 98 ? -9.286 -1.033 -9.404 1.00 84.62 98 ASN A C 1
ATOM 832 O O . ASN A 1 98 ? -10.141 -1.315 -10.237 1.00 84.62 98 ASN A O 1
ATOM 836 N N . GLU A 1 99 ? -7.984 -1.220 -9.635 1.00 82.06 99 GLU A N 1
ATOM 837 C CA . GLU A 1 99 ? -7.456 -1.570 -10.960 1.00 82.06 99 GLU A CA 1
ATOM 838 C C . GLU A 1 99 ? -6.555 -2.816 -10.961 1.00 82.06 99 GLU A C 1
ATOM 840 O O . GLU A 1 99 ? -5.898 -3.086 -11.964 1.00 82.06 99 GLU A O 1
ATOM 845 N N . SER A 1 100 ? -6.474 -3.583 -9.871 1.00 77.69 100 SER A N 1
ATOM 846 C CA . SER A 1 100 ? -5.700 -4.834 -9.826 1.00 77.69 100 SER A CA 1
ATOM 847 C C . SER A 1 100 ? -6.572 -6.045 -10.154 1.00 77.69 100 SER A C 1
ATOM 849 O O . SER A 1 100 ? -7.639 -6.212 -9.574 1.00 77.69 100 SER A O 1
ATOM 851 N N . SER A 1 101 ? -6.075 -6.955 -10.998 1.00 75.69 101 SER A N 1
ATOM 852 C CA . SER A 1 101 ? -6.660 -8.300 -11.139 1.00 75.69 101 SER A CA 1
ATOM 853 C C . SER A 1 101 ? -6.129 -9.292 -10.095 1.00 75.69 101 SER A C 1
ATOM 855 O O . SER A 1 101 ? -6.578 -10.434 -10.028 1.00 75.69 101 SER A O 1
ATOM 857 N N . ASN A 1 102 ? -5.119 -8.893 -9.316 1.00 82.06 102 ASN A N 1
ATOM 858 C CA . ASN A 1 102 ? -4.475 -9.741 -8.322 1.00 82.06 102 ASN A CA 1
ATOM 859 C C . ASN A 1 102 ? -5.220 -9.658 -6.986 1.00 82.06 102 ASN A C 1
ATOM 861 O O . ASN A 1 102 ? -5.061 -8.675 -6.260 1.00 82.06 102 ASN A O 1
ATOM 865 N N . MET A 1 103 ? -6.000 -10.695 -6.677 1.00 84.06 103 MET A N 1
ATOM 866 C CA . MET A 1 103 ? -6.756 -10.796 -5.426 1.00 84.06 103 MET A CA 1
ATOM 867 C C . MET A 1 103 ? -5.873 -11.151 -4.222 1.00 84.06 103 MET A C 1
ATOM 869 O O . MET A 1 103 ? -6.220 -10.783 -3.103 1.00 84.06 103 MET A O 1
ATOM 873 N N . ASP A 1 104 ? -4.709 -11.771 -4.449 1.00 87.56 104 ASP A N 1
ATOM 874 C CA . ASP A 1 104 ? -3.806 -12.248 -3.387 1.00 87.5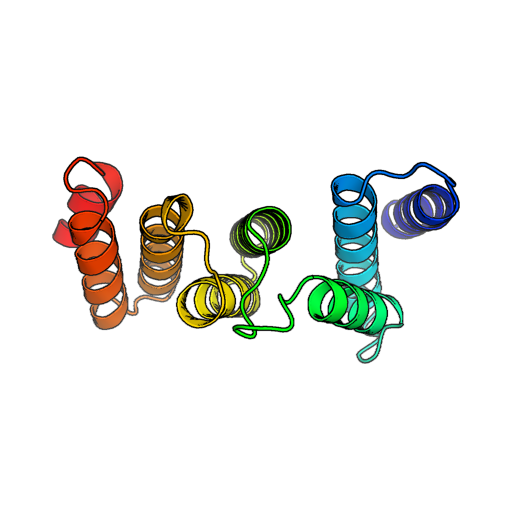6 104 ASP A CA 1
ATOM 875 C C . ASP A 1 104 ? -3.210 -11.116 -2.537 1.00 87.56 104 ASP A C 1
ATOM 877 O O . ASP A 1 104 ? -2.660 -11.369 -1.474 1.00 87.56 104 ASP A O 1
ATOM 881 N N . ILE A 1 105 ? -3.251 -9.874 -3.029 1.00 89.56 105 ILE A N 1
ATOM 882 C CA . ILE A 1 105 ? -2.674 -8.707 -2.343 1.00 89.56 105 ILE A CA 1
ATOM 883 C C . ILE A 1 105 ? -3.736 -7.814 -1.701 1.00 89.56 105 ILE A C 1
ATOM 885 O O . ILE A 1 105 ? -3.392 -6.813 -1.071 1.00 89.56 105 ILE A O 1
ATOM 889 N N . ILE A 1 106 ? -5.022 -8.104 -1.911 1.00 91.62 106 ILE A N 1
ATOM 890 C CA . ILE A 1 106 ? -6.110 -7.191 -1.540 1.00 91.62 106 ILE A CA 1
ATOM 891 C C . ILE A 1 106 ? -6.224 -7.048 -0.023 1.00 91.62 106 ILE A C 1
ATOM 893 O O . ILE A 1 106 ? -6.437 -5.936 0.463 1.00 91.62 106 ILE A O 1
ATOM 897 N N . ASP A 1 107 ? -6.018 -8.123 0.736 1.00 94.25 107 ASP A N 1
ATOM 898 C CA . ASP A 1 107 ? -5.976 -8.080 2.199 1.00 94.25 107 ASP A CA 1
ATOM 899 C C . ASP A 1 107 ? -4.840 -7.174 2.707 1.00 9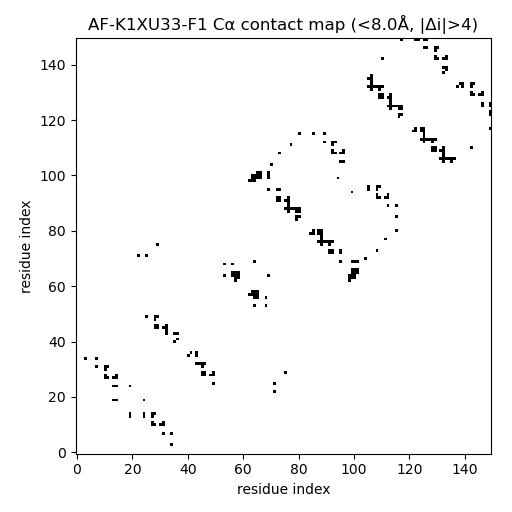4.25 107 ASP A C 1
ATOM 901 O O . ASP A 1 107 ? -5.083 -6.301 3.545 1.00 94.25 107 ASP A O 1
ATOM 905 N N . GLY A 1 108 ? -3.637 -7.297 2.139 1.00 95.25 108 GLY A N 1
ATOM 906 C CA . GLY A 1 108 ? -2.487 -6.444 2.450 1.00 95.25 108 GLY A CA 1
ATOM 907 C C . GLY A 1 108 ? -2.694 -4.979 2.047 1.00 95.25 108 GLY A C 1
ATOM 908 O O . GLY A 1 108 ? -2.349 -4.065 2.801 1.00 95.25 108 GLY A O 1
ATOM 909 N N . VAL A 1 109 ? -3.316 -4.730 0.887 1.00 96.31 109 VAL A N 1
ATOM 910 C CA . VAL A 1 109 ? -3.691 -3.380 0.425 1.00 96.31 109 VAL A CA 1
ATOM 911 C C . VAL A 1 109 ? -4.671 -2.740 1.409 1.00 96.31 109 VAL A C 1
ATOM 913 O O . VAL A 1 109 ? -4.449 -1.607 1.846 1.00 96.31 109 VAL A O 1
ATOM 916 N N . CYS A 1 110 ? -5.713 -3.474 1.810 1.00 96.38 110 CYS A N 1
ATOM 917 C CA . CYS A 1 110 ? -6.686 -3.020 2.801 1.00 96.38 110 CYS A CA 1
ATOM 918 C C . CYS A 1 110 ? -6.012 -2.741 4.147 1.00 96.38 110 CYS A C 1
ATOM 920 O O . CYS A 1 110 ? -6.240 -1.691 4.745 1.00 96.38 110 CYS A O 1
ATOM 922 N N . PHE A 1 111 ? -5.129 -3.629 4.607 1.00 97.56 111 PHE A N 1
ATOM 923 C CA . PHE A 1 111 ? -4.386 -3.426 5.847 1.00 97.56 111 PHE A CA 1
ATOM 924 C C . PHE A 1 111 ? -3.557 -2.136 5.811 1.00 97.56 111 PHE A C 1
ATOM 926 O O . PHE A 1 111 ? -3.660 -1.310 6.718 1.00 97.56 111 PHE A O 1
ATOM 933 N N . HIS A 1 112 ? -2.792 -1.903 4.741 1.00 97.06 112 HIS A N 1
ATOM 934 C CA . HIS A 1 112 ? -1.975 -0.698 4.609 1.00 97.06 112 HIS A CA 1
ATOM 935 C C . HIS A 1 112 ? -2.795 0.592 4.500 1.00 97.06 112 HIS A C 1
ATOM 937 O O . HIS A 1 112 ? -2.388 1.612 5.063 1.00 97.06 112 HIS A O 1
ATOM 943 N N . LEU A 1 113 ? -3.945 0.571 3.820 1.00 97.31 113 LEU A N 1
ATOM 944 C CA . LEU A 1 113 ? -4.881 1.702 3.815 1.00 97.31 113 LEU A CA 1
ATOM 945 C C . LEU A 1 113 ? -5.432 1.970 5.219 1.00 97.31 113 LEU A C 1
ATOM 947 O O . LEU A 1 113 ? -5.451 3.123 5.655 1.00 97.31 113 LEU A O 1
ATOM 951 N N . GLY A 1 114 ? -5.790 0.913 5.951 1.00 97.19 114 GLY A N 1
ATOM 952 C CA . GLY A 1 114 ? -6.220 0.995 7.343 1.00 97.19 114 GLY A CA 1
ATOM 953 C C . GLY A 1 114 ? -5.155 1.608 8.252 1.00 97.19 114 GLY A C 1
ATOM 954 O O . GLY A 1 114 ? -5.446 2.558 8.976 1.00 97.19 114 GLY A O 1
ATOM 955 N N . GLU A 1 115 ? -3.903 1.150 8.161 1.00 97.19 115 GLU A N 1
ATOM 956 C CA . GLU A 1 115 ? -2.774 1.711 8.917 1.00 97.19 115 GLU A CA 1
ATOM 957 C C . GLU A 1 115 ? -2.549 3.193 8.602 1.00 97.19 115 GLU A C 1
ATOM 959 O O . GLU A 1 115 ? -2.334 3.997 9.508 1.00 97.19 115 GLU A O 1
ATOM 964 N N . ILE A 1 116 ? -2.609 3.577 7.323 1.00 96.56 116 ILE A N 1
ATOM 965 C CA . ILE A 1 116 ? -2.461 4.979 6.917 1.00 96.56 116 ILE A CA 1
ATOM 966 C C . ILE A 1 116 ? -3.581 5.829 7.523 1.00 96.56 116 ILE A C 1
ATOM 968 O O . ILE A 1 116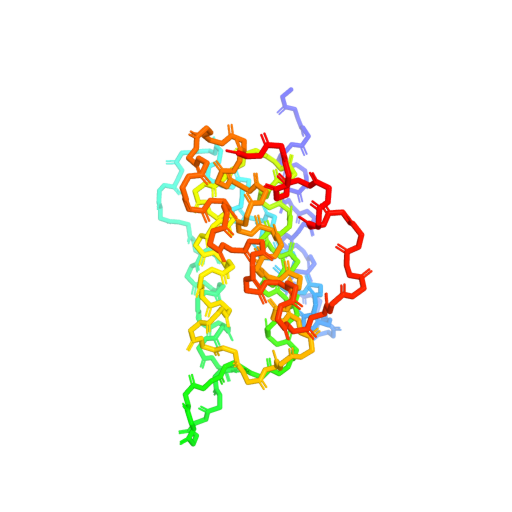 ? -3.308 6.894 8.073 1.00 96.56 116 ILE A O 1
ATOM 972 N N . CYS A 1 117 ? -4.831 5.370 7.449 1.00 96.44 117 CYS A N 1
ATOM 973 C CA . CYS A 1 117 ? -5.966 6.060 8.056 1.00 96.44 117 CYS A CA 1
ATOM 974 C C . CYS A 1 117 ? -5.825 6.164 9.579 1.00 96.44 117 CYS A C 1
ATOM 976 O O . CYS A 1 117 ? -6.080 7.233 10.128 1.00 96.44 117 CYS A O 1
ATOM 978 N N . PHE A 1 118 ? -5.356 5.103 10.238 1.00 96.12 118 PHE A N 1
ATOM 979 C CA . PHE A 1 118 ? -5.099 5.081 11.676 1.00 96.12 118 PHE A CA 1
ATOM 980 C C . PHE A 1 118 ? -4.046 6.117 12.082 1.00 96.12 118 PHE A C 1
ATOM 982 O O . PHE A 1 118 ? -4.284 6.916 12.981 1.00 96.12 118 PHE A O 1
ATOM 989 N N . ILE A 1 119 ? -2.913 6.171 11.371 1.00 95.00 119 ILE A N 1
ATOM 990 C CA . ILE A 1 119 ? -1.842 7.156 11.608 1.00 95.00 119 ILE A CA 1
ATOM 991 C C . ILE A 1 119 ? -2.338 8.595 11.403 1.00 95.00 119 ILE A C 1
ATOM 993 O O . ILE A 1 119 ? -1.890 9.514 12.083 1.00 95.00 119 ILE A O 1
ATOM 997 N N . LEU A 1 120 ? -3.259 8.800 10.460 1.00 94.69 120 LEU A N 1
ATOM 998 C CA . LEU A 1 120 ? -3.878 10.098 10.187 1.00 94.69 120 LEU A CA 1
ATOM 999 C C . LEU A 1 120 ? -5.060 10.413 11.122 1.00 94.69 120 LEU A C 1
ATOM 1001 O O . LEU A 1 120 ? -5.795 11.364 10.857 1.00 94.69 120 LEU A O 1
ATOM 1005 N N . ASN A 1 121 ? -5.260 9.630 12.188 1.00 96.19 121 ASN A N 1
ATOM 1006 C CA . ASN A 1 121 ? -6.367 9.738 13.144 1.00 96.19 121 ASN A CA 1
ATOM 1007 C C . ASN A 1 121 ? -7.767 9.650 12.506 1.00 96.19 121 ASN A C 1
ATOM 1009 O O . ASN A 1 121 ? -8.764 10.050 13.106 1.00 96.19 121 ASN A O 1
ATOM 1013 N N . ASN A 1 122 ? -7.875 9.105 11.293 1.00 96.25 122 ASN A N 1
ATOM 1014 C CA . ASN A 1 122 ? -9.153 8.819 10.653 1.00 96.25 122 ASN A CA 1
ATOM 1015 C C . ASN A 1 122 ? -9.597 7.396 11.010 1.00 96.25 122 ASN A C 1
ATOM 1017 O O . ASN A 1 122 ? -9.542 6.474 10.191 1.00 96.25 122 ASN A O 1
ATOM 1021 N N . PHE A 1 123 ? -10.029 7.224 12.258 1.00 95.81 123 PHE A N 1
ATOM 1022 C CA . PHE A 1 123 ? -10.422 5.923 12.802 1.00 95.81 123 PHE A CA 1
ATOM 1023 C C . PHE A 1 123 ? -11.648 5.326 12.103 1.00 95.81 123 PHE A C 1
ATOM 1025 O O . PHE A 1 123 ? -11.737 4.109 11.958 1.00 95.81 123 PHE A O 1
ATOM 1032 N N . VAL A 1 124 ? -12.561 6.163 11.597 1.00 96.75 124 VAL A N 1
ATOM 1033 C CA . VAL A 1 124 ? -13.743 5.704 10.846 1.00 96.75 124 VAL A CA 1
ATOM 1034 C C . VAL A 1 124 ? -13.317 4.962 9.579 1.00 96.75 124 VAL A C 1
ATOM 1036 O O . VAL A 1 124 ? -13.728 3.821 9.365 1.00 96.75 124 VAL A O 1
ATOM 1039 N N . ALA A 1 125 ? -12.443 5.570 8.773 1.00 94.81 125 ALA A N 1
ATOM 1040 C CA . ALA A 1 125 ? -11.917 4.927 7.572 1.00 94.81 125 ALA A CA 1
ATOM 1041 C C . ALA A 1 125 ? -10.996 3.743 7.915 1.00 94.81 125 ALA A C 1
ATOM 1043 O O . ALA A 1 125 ? -11.060 2.706 7.258 1.00 94.81 125 ALA A O 1
ATOM 1044 N N . ALA A 1 126 ? -10.185 3.858 8.974 1.00 97.50 126 ALA A N 1
ATOM 1045 C CA . ALA A 1 126 ? -9.315 2.770 9.419 1.00 97.50 126 ALA A CA 1
ATOM 1046 C C . ALA A 1 126 ? -10.118 1.500 9.746 1.00 97.50 126 ALA A C 1
ATOM 1048 O O . ALA A 1 126 ? -9.802 0.426 9.234 1.00 97.50 126 ALA A O 1
ATOM 1049 N N . LYS A 1 127 ? -11.222 1.633 10.500 1.00 97.19 127 LYS A N 1
ATOM 1050 C CA . LYS A 1 127 ? -12.144 0.523 10.800 1.00 97.19 127 LYS A CA 1
ATOM 1051 C C . LYS A 1 127 ? -12.685 -0.137 9.541 1.00 97.19 127 LYS A C 1
ATOM 1053 O O . LYS A 1 127 ? -12.743 -1.362 9.475 1.00 97.19 127 LYS A O 1
ATOM 1058 N N . GLN A 1 128 ? -13.103 0.656 8.555 1.00 97.12 128 GLN A N 1
ATOM 1059 C CA . GLN A 1 128 ? -13.648 0.127 7.304 1.00 97.12 128 GLN A CA 1
ATOM 1060 C C . GLN A 1 128 ? -12.610 -0.721 6.565 1.00 97.12 128 GLN A C 1
ATOM 1062 O O . GLN A 1 128 ? -12.906 -1.856 6.193 1.00 97.12 128 GLN A O 1
ATOM 1067 N N . TYR A 1 129 ? -11.385 -0.218 6.428 1.00 97.56 129 TYR A N 1
ATOM 1068 C CA . TYR A 1 129 ? -10.316 -0.941 5.746 1.00 97.56 129 TYR A CA 1
ATOM 1069 C C . TYR A 1 129 ? -9.834 -2.176 6.514 1.00 97.56 129 TYR A C 1
ATOM 1071 O O . TYR A 1 129 ? -9.631 -3.223 5.902 1.00 97.56 129 TYR A O 1
ATOM 1079 N N . PHE A 1 130 ? -9.723 -2.124 7.845 1.00 97.81 130 PHE A N 1
ATOM 1080 C CA . PHE A 1 130 ? -9.377 -3.316 8.629 1.00 97.81 130 PHE A CA 1
ATOM 1081 C C . PHE A 1 130 ? -10.462 -4.396 8.556 1.00 97.81 130 PHE A C 1
ATOM 1083 O O . PHE A 1 130 ? -10.136 -5.574 8.435 1.00 97.81 130 PHE A O 1
ATOM 1090 N N . LYS A 1 131 ? -11.748 -4.019 8.534 1.00 96.62 131 LYS A N 1
ATOM 1091 C CA . LYS A 1 131 ? -12.843 -4.974 8.291 1.00 96.62 131 LYS A CA 1
ATOM 1092 C C . LYS A 1 131 ? -12.755 -5.613 6.905 1.00 96.62 131 LYS A C 1
ATOM 1094 O O . LYS A 1 131 ? -12.988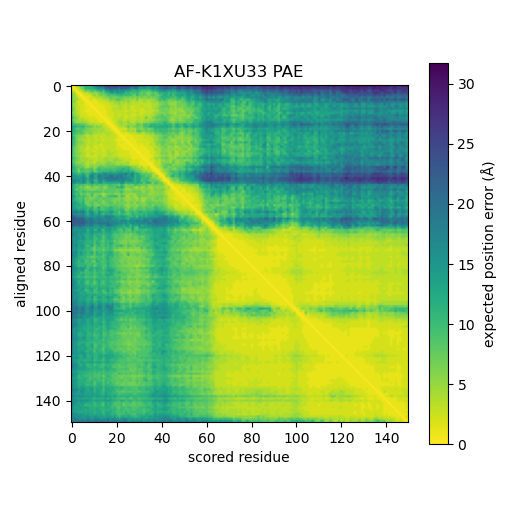 -6.810 6.781 1.00 96.62 131 LYS A O 1
ATOM 1099 N N . GLN A 1 132 ? -12.416 -4.839 5.872 1.00 95.62 132 GLN A N 1
ATOM 1100 C CA . GLN A 1 132 ? -12.207 -5.385 4.527 1.00 95.62 132 GLN A CA 1
ATOM 1101 C C . GLN A 1 132 ? -11.011 -6.342 4.486 1.00 95.62 132 GLN A C 1
ATOM 1103 O O . GLN A 1 132 ? -11.140 -7.432 3.941 1.00 95.62 132 GLN A O 1
ATOM 1108 N N . CYS A 1 133 ? -9.895 -5.994 5.133 1.00 96.12 133 CYS A N 1
ATOM 1109 C CA . CYS A 1 133 ? -8.743 -6.884 5.286 1.00 96.12 133 CYS A CA 1
ATOM 1110 C C . CYS A 1 133 ? -9.157 -8.231 5.899 1.00 96.12 133 CYS A C 1
ATOM 1112 O O . CYS A 1 133 ? -8.933 -9.271 5.287 1.00 96.12 133 CYS A O 1
ATOM 1114 N N . LEU A 1 134 ? -9.866 -8.210 7.033 1.00 96.12 134 LEU A N 1
ATOM 1115 C CA . LEU A 1 134 ? -10.326 -9.423 7.722 1.00 96.12 134 LEU A CA 1
ATOM 1116 C C . LEU A 1 134 ? -11.378 -10.220 6.938 1.00 96.12 134 LEU A C 1
ATOM 1118 O O . LEU A 1 134 ? -11.515 -11.420 7.147 1.00 96.12 134 LEU A O 1
ATOM 1122 N N . LYS A 1 135 ? -12.113 -9.588 6.016 1.00 95.56 135 LYS A N 1
ATOM 1123 C CA . LYS A 1 135 ? -13.022 -10.300 5.107 1.00 95.56 135 LYS A CA 1
ATOM 1124 C C . LYS A 1 135 ? -12.255 -11.180 4.114 1.00 95.56 135 LYS A C 1
ATOM 1126 O O . LYS A 1 135 ? -12.748 -12.242 3.750 1.00 95.56 135 LYS A O 1
ATOM 1131 N N . HIS A 1 136 ? -11.086 -10.727 3.663 1.00 91.62 136 HIS A N 1
ATOM 1132 C CA . HIS A 1 136 ? -10.233 -11.463 2.726 1.00 91.62 136 HIS A CA 1
ATOM 1133 C C . HIS A 1 136 ? -9.248 -12.399 3.435 1.00 91.62 136 HIS A C 1
ATOM 1135 O O . HIS A 1 136 ? -8.943 -13.465 2.913 1.00 91.62 136 HIS A O 1
ATOM 1141 N N . ASN A 1 137 ? -8.792 -12.020 4.628 1.00 94.25 137 ASN A N 1
ATOM 1142 C CA . ASN A 1 137 ? -7.877 -12.792 5.456 1.00 94.25 137 ASN A CA 1
ATOM 1143 C C . ASN A 1 137 ? -8.309 -12.723 6.936 1.00 94.25 137 ASN A C 1
ATOM 1145 O O . ASN A 1 137 ? -7.840 -11.854 7.680 1.00 94.25 137 ASN A O 1
ATOM 1149 N N . PRO A 1 138 ? -9.216 -13.618 7.376 1.00 95.06 138 PRO A N 1
ATOM 1150 C CA . PRO A 1 138 ? -9.746 -13.613 8.742 1.00 95.06 138 PRO A CA 1
ATOM 1151 C C . PRO A 1 138 ? -8.688 -13.809 9.836 1.00 95.06 138 PRO A C 1
ATOM 1153 O O . PRO A 1 138 ? -8.887 -13.362 10.963 1.00 95.06 138 PRO A O 1
ATOM 1156 N N . GLU A 1 139 ? -7.553 -14.433 9.508 1.00 93.94 139 GLU A N 1
ATOM 1157 C CA . GLU A 1 139 ? -6.458 -14.726 10.443 1.00 93.94 139 GLU A CA 1
ATOM 1158 C C . GLU A 1 139 ? -5.424 -13.589 10.540 1.00 93.94 139 GLU A C 1
ATOM 1160 O O . GLU A 1 139 ? -4.382 -13.729 11.187 1.00 93.94 139 GLU A O 1
ATOM 1165 N N . HIS A 1 140 ? -5.687 -12.428 9.925 1.00 93.94 140 HIS A N 1
ATOM 1166 C CA . HIS A 1 140 ? -4.771 -11.289 9.943 1.00 93.94 140 HIS A CA 1
ATOM 1167 C C . HIS A 1 140 ? -4.730 -10.600 11.326 1.00 93.94 140 HIS A C 1
ATOM 1169 O O . HIS A 1 140 ? -5.260 -9.503 11.533 1.00 93.94 140 HIS A O 1
ATOM 1175 N N . ASN A 1 141 ? -4.010 -11.209 12.274 1.00 95.00 141 ASN A N 1
ATOM 1176 C CA . ASN A 1 141 ? -3.924 -10.820 13.689 1.00 95.00 141 ASN A CA 1
ATOM 1177 C C . ASN A 1 141 ? -3.706 -9.317 13.915 1.00 95.00 141 ASN A C 1
ATOM 1179 O O . ASN A 1 141 ? -4.364 -8.699 14.751 1.00 95.00 141 ASN A O 1
ATOM 1183 N N . LYS A 1 142 ? -2.816 -8.690 13.132 1.00 95.00 142 LYS A N 1
ATOM 1184 C CA . LYS A 1 142 ? -2.508 -7.262 13.301 1.00 95.00 142 LYS A CA 1
ATOM 1185 C C . LYS A 1 142 ? -3.653 -6.335 12.884 1.00 95.00 142 LYS A C 1
ATOM 1187 O O . LYS A 1 142 ? -3.801 -5.258 13.457 1.00 95.00 142 LYS A O 1
ATOM 1192 N N . ALA A 1 143 ? -4.465 -6.749 11.912 1.00 94.81 143 ALA A N 1
ATOM 1193 C CA . ALA A 1 143 ? -5.633 -5.992 11.473 1.00 94.81 143 ALA A CA 1
ATOM 1194 C C . ALA A 1 143 ? -6.726 -6.063 12.542 1.00 94.81 143 ALA A C 1
ATOM 1196 O O . ALA A 1 143 ? -7.326 -5.042 12.861 1.00 94.81 143 ALA A O 1
ATOM 1197 N N . LEU A 1 144 ? -6.919 -7.240 13.149 1.00 95.44 144 LEU A N 1
ATOM 1198 C CA . LEU A 1 144 ? -7.840 -7.431 14.268 1.00 95.44 144 LEU A CA 1
ATOM 1199 C C . LEU A 1 144 ? -7.432 -6.604 15.496 1.00 95.44 144 LEU A C 1
ATOM 1201 O O . LEU A 1 144 ? -8.263 -5.902 16.068 1.00 95.44 144 LEU A O 1
ATOM 1205 N N . GLU A 1 145 ? -6.147 -6.621 15.862 1.00 96.06 145 GLU A N 1
ATOM 1206 C CA . GLU A 1 145 ? -5.619 -5.803 16.961 1.00 96.06 145 GLU A CA 1
ATOM 1207 C C . GLU A 1 145 ? -5.889 -4.309 16.728 1.00 96.06 145 GLU A C 1
ATOM 1209 O O . GLU A 1 145 ? -6.425 -3.631 17.604 1.00 96.06 145 GLU A O 1
ATOM 1214 N N . LEU A 1 146 ? -5.540 -3.783 15.548 1.00 94.31 146 LEU A N 1
ATOM 1215 C CA . LEU A 1 146 ? -5.730 -2.364 15.241 1.00 94.31 146 LEU A CA 1
ATOM 1216 C C . LEU A 1 146 ? -7.207 -1.988 15.108 1.00 94.31 146 LEU A C 1
ATOM 1218 O O . LEU A 1 146 ? -7.581 -0.895 15.527 1.00 94.31 146 LEU A O 1
ATOM 1222 N N . LEU A 1 147 ? -8.056 -2.882 14.597 1.00 94.44 147 LEU A N 1
ATOM 1223 C CA . LEU A 1 147 ? -9.501 -2.669 14.524 1.00 94.44 147 LEU A CA 1
ATOM 1224 C C . LEU A 1 147 ? -10.116 -2.435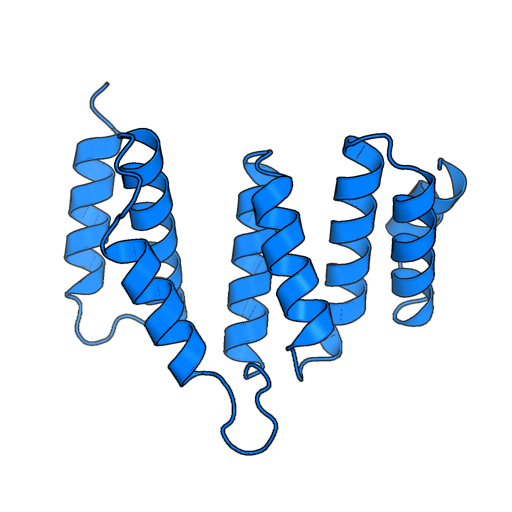 15.911 1.00 94.44 147 LEU A C 1
ATOM 1226 O O . LEU A 1 147 ? -10.951 -1.544 16.050 1.00 94.44 147 LEU A O 1
ATOM 1230 N N . ASN A 1 148 ? -9.666 -3.183 16.922 1.00 92.75 148 ASN A N 1
ATOM 1231 C CA . ASN A 1 148 ? -10.116 -3.037 18.312 1.00 92.75 148 ASN A CA 1
ATOM 1232 C C . ASN A 1 148 ? -9.597 -1.756 18.988 1.00 92.75 148 ASN A C 1
ATOM 1234 O O . ASN A 1 148 ? -10.132 -1.344 20.013 1.00 92.75 148 ASN A O 1
ATOM 1238 N N . ARG A 1 149 ? -8.544 -1.140 18.435 1.00 90.25 149 ARG A N 1
ATOM 1239 C CA . ARG A 1 149 ? -7.928 0.098 18.945 1.00 90.25 149 ARG A CA 1
ATOM 1240 C C . ARG A 1 149 ? -8.444 1.367 18.265 1.00 90.25 149 ARG A C 1
ATOM 1242 O O . ARG A 1 149 ? -8.142 2.458 18.744 1.00 90.25 149 ARG A O 1
ATOM 1249 N N . CYS A 1 150 ? -9.145 1.232 17.140 1.00 84.56 150 CYS A N 1
ATOM 1250 C CA . CYS A 1 150 ? -9.840 2.329 16.464 1.00 84.56 150 CYS A CA 1
ATOM 1251 C C . CYS A 1 150 ? -11.163 2.651 17.168 1.00 84.56 150 CYS A C 1
ATOM 1253 O O . CYS A 1 150 ? -11.740 3.718 16.868 1.00 84.56 150 CYS A O 1
#

Mean predicted aligned error: 8.75 Å

Secondary structure (DSSP, 8-state):
--HHHHHHHHHHHHTT-TT--HHHHHHHHHHHHHHHHHTT-SS-HHHHHHHHHHHHTB-TTT-PBPHHHHHHHHHHHHHHHHTT-HHHHHHHHHHHHHHB--GGGHHHHHHHHHHHHHHTT-HHHHHHHHHHHHHH-TT-HHHHHHHHH-

Foldseek 3Di:
DPDLVVLLVVLVVLCVPPPNDPLSNLVSLLSNVVSVVVVVPPDDPSVVVNVVVQQVQQDPPQRAGDPVSLVSLQVSLVVCVVVVVLVSSLVSLVCCCVGHPDLVCQLVSLQSNLVSCVVVVVLVSNLVSLVSSCVSPVPPVVSVVVNVVD

Solvent-accessible surface area (backbone atoms only — not comparable to full-atom values): 8001 Å² total; per-residue (Å²): 140,71,67,63,67,52,53,47,50,55,39,56,54,53,69,65,45,91,82,55,48,70,66,58,44,51,53,36,36,51,52,49,35,52,56,41,45,78,69,69,43,91,82,47,70,40,51,59,50,49,55,53,56,52,59,70,40,30,42,90,88,79,64,24,27,38,59,69,49,38,55,49,40,48,52,50,14,51,51,27,44,75,68,67,37,48,72,59,13,42,52,34,36,53,46,44,76,76,36,39,71,50,70,91,49,46,31,59,39,24,36,53,48,10,51,50,26,44,76,69,69,34,32,72,60,14,39,54,24,19,52,52,12,38,72,72,35,76,81,44,60,69,39,55,55,49,45,76,72,83

pLDDT: mean 81.12, std 12.66, range [45.59, 97.81]

Radius of gyration: 17.02 Å; Cα contacts (8 Å, |Δi|>4): 164; chains: 1; bounding box: 40×36×42 Å